Protein AF-A0A368UWU0-F1 (afdb_monomer)

pLDDT: mean 86.04, std 16.74, range [34.16, 98.38]

Foldseek 3Di:
DDDDPPPPQDPVNVVVVCVVPPPPPDDQQQDQAHPVRHGRPVNVLCVVCVVQLVLQLQLLLQCQVPQPAQGSPPVDRLLSVLSNVLVVVDPDHNVPSVVSSVVSVCCVVLVVDPLLSSLLSCVVVPDQLQVSQQVDADPVRHRHHSVRSVVSNVSDDPSSHD

Secondary structure (DSSP, 8-state):
----------HHHHHHHHHHSS-SSS-GGG-SB-TTSPBPHHHHHHHHTHHHHHHHHHHHHHHHH-TTS-----S-HHHHHHHHHHHHT----TT-HHHHHHHHHHHHHTT--HHHHHHHHHHHTT--HHHHHHHSB-TTS-BPPHHHHHHHHHTS-GGG--

Solvent-accessible surface area (backbone atoms only — not comparable to full-atom values): 9424 Å² total; per-residue (Å²): 139,81,83,78,79,77,80,80,77,51,70,66,59,51,52,54,49,53,67,68,41,100,65,69,86,45,58,83,83,52,24,65,46,40,97,87,68,48,73,28,63,62,32,54,51,51,64,75,42,42,69,61,30,52,53,43,34,49,24,52,51,40,23,44,72,38,75,90,48,66,37,26,78,72,88,40,71,50,52,13,42,31,52,37,52,46,48,72,78,47,90,78,51,72,83,44,55,67,57,47,49,51,49,20,45,51,39,54,76,63,64,67,43,69,71,53,38,34,50,50,44,45,44,73,76,67,46,50,52,58,57,47,8,64,75,40,61,46,99,84,74,37,62,38,50,40,67,56,42,50,54,52,60,71,62,52,60,78,92,74,62,124

Structure (mmCIF, N/CA/C/O backbone):
data_AF-A0A368UWU0-F1
#
_entry.id   AF-A0A368UWU0-F1
#
loop_
_atom_site.group_PDB
_atom_site.id
_atom_site.type_symbol
_atom_site.label_atom_id
_atom_site.label_alt_id
_atom_site.label_comp_id
_atom_site.label_asym_id
_atom_site.label_entity_id
_atom_site.label_seq_id
_atom_site.pdbx_PDB_ins_code
_atom_site.Cartn_x
_atom_site.Cartn_y
_atom_site.Cartn_z
_atom_site.occupancy
_atom_site.B_iso_or_equiv
_atom_site.auth_seq_id
_atom_site.auth_comp_id
_atom_site.auth_asym_id
_atom_site.auth_atom_id
_atom_site.pdbx_PDB_model_num
ATOM 1 N N . MET A 1 1 ? 55.541 -31.271 -12.001 1.00 34.16 1 MET A N 1
ATOM 2 C CA . MET A 1 1 ? 55.230 -29.827 -11.931 1.00 34.16 1 MET A CA 1
ATOM 3 C C . MET A 1 1 ? 54.762 -29.381 -13.315 1.00 34.16 1 MET A C 1
ATOM 5 O O . MET A 1 1 ? 55.593 -28.987 -14.119 1.00 34.16 1 MET A O 1
ATOM 9 N N . ALA A 1 2 ? 53.477 -29.549 -13.644 1.00 35.78 2 ALA A N 1
ATOM 10 C CA . ALA A 1 2 ? 52.923 -29.139 -14.939 1.00 35.78 2 ALA A CA 1
ATOM 11 C C . ALA A 1 2 ? 52.185 -27.807 -14.759 1.00 35.78 2 ALA A C 1
ATOM 13 O O . ALA A 1 2 ? 51.184 -27.734 -14.049 1.00 35.78 2 ALA A O 1
ATOM 14 N N . THR A 1 3 ? 52.727 -26.746 -15.346 1.00 36.53 3 THR A N 1
ATOM 15 C CA . THR A 1 3 ? 52.142 -25.406 -15.368 1.00 36.53 3 THR A CA 1
ATOM 16 C C . THR A 1 3 ? 50.933 -25.398 -16.303 1.00 36.53 3 THR A C 1
ATOM 18 O O . THR A 1 3 ? 51.068 -25.498 -17.520 1.00 36.53 3 THR A O 1
ATOM 21 N N . VAL A 1 4 ? 49.731 -25.299 -15.731 1.00 41.91 4 VAL A N 1
ATOM 22 C CA . VAL A 1 4 ? 48.484 -25.114 -16.485 1.00 41.91 4 VAL A CA 1
ATOM 23 C C . VAL A 1 4 ? 48.501 -23.713 -17.092 1.00 41.91 4 VAL A C 1
ATOM 25 O O . VAL A 1 4 ? 48.469 -22.712 -16.377 1.00 41.91 4 VAL A O 1
ATOM 28 N N . ALA A 1 5 ? 48.587 -23.654 -18.421 1.00 40.53 5 ALA A N 1
ATOM 29 C CA . ALA A 1 5 ? 48.460 -22.430 -19.194 1.00 40.53 5 ALA A CA 1
ATOM 30 C C . ALA A 1 5 ? 47.077 -21.812 -18.941 1.00 40.53 5 ALA A C 1
ATOM 32 O O . ALA A 1 5 ? 46.051 -22.378 -19.318 1.00 40.53 5 ALA A O 1
ATOM 33 N N . GLY A 1 6 ? 47.054 -20.652 -18.282 1.00 43.53 6 GLY A N 1
ATOM 34 C CA . GLY A 1 6 ? 45.841 -19.864 -18.109 1.00 43.53 6 GLY A CA 1
ATOM 35 C C . GLY A 1 6 ? 45.291 -19.463 -19.474 1.00 43.53 6 GLY A C 1
ATOM 36 O O . GLY A 1 6 ? 45.900 -18.658 -20.180 1.00 43.53 6 GLY A O 1
ATOM 37 N N . GLN A 1 7 ? 44.150 -20.041 -19.849 1.00 51.78 7 GLN A N 1
ATOM 38 C CA . GLN A 1 7 ? 43.373 -19.618 -21.008 1.00 51.78 7 GLN A CA 1
ATOM 39 C C . GLN A 1 7 ? 42.991 -18.147 -20.818 1.00 51.78 7 GLN A C 1
ATOM 41 O O . GLN A 1 7 ? 42.156 -17.808 -19.981 1.00 51.78 7 GLN A O 1
ATOM 46 N N . ARG A 1 8 ? 43.630 -17.261 -21.586 1.00 49.75 8 ARG A N 1
ATOM 47 C CA . ARG A 1 8 ? 43.198 -15.871 -21.731 1.00 49.75 8 ARG A CA 1
ATOM 48 C C . ARG A 1 8 ? 41.934 -15.888 -22.583 1.00 49.75 8 ARG A C 1
ATOM 50 O O . ARG A 1 8 ? 42.012 -16.034 -23.797 1.00 49.75 8 ARG A O 1
ATOM 57 N N . ILE A 1 9 ? 40.781 -15.821 -21.930 1.00 52.66 9 ILE A N 1
ATOM 58 C CA . ILE A 1 9 ? 39.493 -15.656 -22.604 1.00 52.66 9 ILE A CA 1
ATOM 59 C C . ILE A 1 9 ? 39.493 -14.242 -23.201 1.00 52.66 9 ILE A C 1
ATOM 61 O O . ILE A 1 9 ? 39.707 -13.279 -22.468 1.00 52.66 9 ILE A O 1
ATOM 65 N N . ASN A 1 10 ? 39.309 -14.113 -24.517 1.00 60.50 10 ASN A N 1
ATOM 66 C CA . ASN A 1 10 ? 39.185 -12.806 -25.168 1.00 60.50 10 ASN A CA 1
ATOM 67 C C . ASN A 1 10 ? 37.877 -12.124 -24.734 1.00 60.50 10 ASN A C 1
ATOM 69 O O . ASN A 1 10 ? 36.845 -12.786 -24.635 1.00 60.50 10 ASN A O 1
ATOM 73 N N . ASP A 1 11 ? 37.890 -10.800 -24.555 1.00 58.53 11 ASP A N 1
ATOM 74 C CA . ASP A 1 11 ? 36.720 -10.021 -24.107 1.00 58.53 11 ASP A CA 1
ATOM 75 C C . ASP A 1 11 ? 35.484 -10.213 -25.004 1.00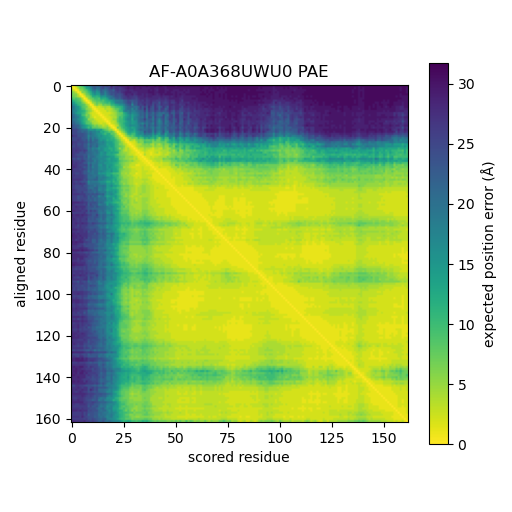 58.53 11 ASP A C 1
ATOM 77 O O . ASP A 1 11 ? 34.354 -10.218 -24.522 1.00 58.53 11 ASP A O 1
ATOM 81 N N . VAL A 1 12 ? 35.692 -10.444 -26.304 1.00 62.84 12 VAL A N 1
ATOM 82 C CA . VAL A 1 12 ? 34.624 -10.745 -27.275 1.00 62.84 12 VAL A CA 1
ATOM 83 C C . VAL A 1 12 ? 33.987 -12.112 -27.007 1.00 62.84 12 VAL A C 1
ATOM 85 O O . VAL A 1 12 ? 32.768 -12.246 -27.038 1.00 62.84 12 VAL A O 1
ATOM 88 N N . GLU A 1 13 ? 34.800 -13.117 -26.684 1.00 58.78 13 GLU A N 1
ATOM 89 C CA . GLU A 1 13 ? 34.332 -14.464 -26.340 1.00 58.78 13 GLU A CA 1
ATOM 90 C C . GLU A 1 13 ? 33.636 -14.477 -24.970 1.00 58.78 13 GLU A C 1
ATOM 92 O O . GLU A 1 13 ? 32.687 -15.229 -24.755 1.00 58.78 13 GLU A O 1
ATOM 97 N N . LEU A 1 14 ? 34.076 -13.613 -24.048 1.00 60.75 14 LEU A N 1
ATOM 98 C CA . LEU A 1 14 ? 33.425 -13.387 -22.760 1.00 60.75 14 LEU A CA 1
ATOM 99 C C . LEU A 1 14 ? 32.053 -12.712 -22.939 1.00 60.75 14 LEU A C 1
ATOM 101 O O . LEU A 1 14 ? 31.087 -13.118 -22.298 1.00 60.75 14 LEU A O 1
ATOM 105 N N . GLU A 1 15 ? 31.944 -11.715 -23.820 1.00 59.62 15 GLU A N 1
ATOM 106 C CA . GLU A 1 15 ? 30.674 -11.062 -24.165 1.00 59.62 15 GLU A CA 1
ATOM 107 C C . GLU A 1 15 ? 29.705 -12.004 -24.889 1.00 59.62 15 GLU A C 1
ATOM 109 O O . GLU A 1 15 ? 28.518 -12.030 -24.568 1.00 59.62 15 GLU A O 1
ATOM 114 N N . ASP A 1 16 ? 30.183 -12.835 -25.814 1.00 60.28 16 ASP A N 1
ATOM 115 C CA . ASP A 1 16 ? 29.323 -13.815 -26.482 1.00 60.28 16 ASP A CA 1
ATOM 116 C C . ASP A 1 16 ? 28.885 -14.945 -25.540 1.00 60.28 16 ASP A C 1
ATOM 118 O O . ASP A 1 16 ? 27.737 -15.384 -25.605 1.00 60.28 16 ASP A O 1
ATOM 122 N N . ARG A 1 17 ? 29.722 -15.347 -24.574 1.00 57.81 17 ARG A N 1
ATOM 123 C CA . ARG A 1 17 ? 29.303 -16.261 -23.496 1.00 57.81 17 ARG A CA 1
ATOM 124 C C . ARG A 1 17 ? 28.234 -15.639 -22.594 1.00 57.81 17 ARG A C 1
ATOM 126 O O . ARG A 1 17 ? 27.260 -16.320 -22.289 1.00 57.81 17 ARG A O 1
ATOM 133 N N . LYS A 1 18 ? 28.334 -14.347 -22.255 1.00 55.88 18 LYS A N 1
ATOM 134 C CA . LYS A 1 18 ? 27.281 -13.614 -21.517 1.00 55.88 18 LYS A CA 1
ATOM 135 C C . LYS A 1 18 ? 25.963 -13.518 -22.294 1.00 55.88 18 LYS A C 1
ATOM 137 O O . LYS A 1 18 ? 24.899 -13.536 -21.681 1.00 55.88 18 LYS A O 1
ATOM 142 N N . LYS A 1 19 ? 26.007 -13.434 -23.631 1.00 55.22 19 LYS A N 1
ATOM 143 C CA . LYS A 1 19 ? 24.808 -13.477 -24.498 1.00 55.22 19 LYS A CA 1
ATOM 144 C C . LYS A 1 19 ? 24.132 -14.849 -24.530 1.00 55.22 19 LYS A C 1
ATOM 146 O O . LYS A 1 19 ? 22.930 -14.913 -24.775 1.00 55.22 19 LYS A O 1
ATOM 151 N N . LEU A 1 20 ? 24.897 -15.918 -24.306 1.00 50.66 20 LEU A N 1
ATOM 152 C CA . LEU A 1 20 ? 24.431 -17.308 -24.330 1.00 50.66 20 LEU A CA 1
ATOM 153 C C . LEU A 1 20 ? 23.995 -17.831 -22.953 1.00 50.66 20 LEU A C 1
ATOM 155 O O . LEU A 1 20 ? 23.364 -18.885 -22.874 1.00 50.66 20 LEU A O 1
ATOM 159 N N . GLU A 1 21 ? 24.279 -17.107 -21.869 1.00 47.81 21 GLU A N 1
ATOM 160 C CA . GLU A 1 21 ? 23.650 -17.372 -20.579 1.00 47.81 21 GLU A CA 1
ATOM 161 C C . GLU A 1 21 ? 22.143 -17.097 -20.701 1.00 47.81 21 GLU A C 1
ATOM 163 O O . GLU A 1 21 ? 21.721 -16.032 -21.153 1.00 47.81 21 GLU A O 1
ATOM 168 N N . LEU A 1 22 ? 21.309 -18.040 -20.248 1.00 48.31 22 LEU A N 1
ATOM 169 C CA . LEU A 1 22 ? 19.834 -17.959 -20.207 1.00 48.31 22 LEU A CA 1
ATOM 170 C C . LEU A 1 22 ? 19.286 -16.721 -19.444 1.00 48.31 22 LEU A C 1
ATOM 172 O O . LEU A 1 22 ? 18.075 -16.544 -19.316 1.00 48.31 22 LEU A O 1
ATOM 176 N N . SER A 1 23 ? 20.169 -15.855 -18.941 1.00 48.03 23 SER A N 1
ATOM 177 C CA . SER A 1 23 ? 19.936 -14.649 -18.161 1.00 48.03 23 SER A CA 1
ATOM 178 C C . SER A 1 23 ? 20.548 -13.396 -18.801 1.00 48.03 23 SER A C 1
ATOM 180 O O . SER A 1 23 ? 21.302 -12.673 -18.143 1.00 48.03 23 SER A O 1
ATOM 182 N N . HIS A 1 24 ? 20.164 -13.029 -20.028 1.00 46.09 24 HIS A N 1
ATOM 183 C CA . HIS A 1 24 ? 20.352 -11.645 -20.495 1.00 46.09 24 HIS A CA 1
ATOM 184 C C . HIS A 1 24 ? 19.346 -10.698 -19.795 1.00 46.09 24 HIS A C 1
ATOM 186 O O . HIS A 1 24 ? 18.449 -10.119 -20.401 1.00 46.09 24 HIS A O 1
ATOM 192 N N . GLN A 1 25 ? 19.500 -10.642 -18.466 1.00 55.62 25 GLN A N 1
ATOM 193 C CA . GLN A 1 25 ? 18.998 -9.807 -17.365 1.00 55.62 25 GLN A CA 1
ATOM 194 C C . GLN A 1 25 ? 17.513 -9.439 -17.264 1.00 55.62 25 GLN A C 1
ATOM 196 O O . GLN A 1 25 ? 17.065 -9.098 -16.170 1.00 55.62 25 GLN A O 1
ATOM 201 N N . TYR A 1 26 ? 16.725 -9.530 -18.330 1.00 56.31 26 TYR A N 1
ATOM 202 C CA . TYR A 1 26 ? 15.344 -9.065 -18.339 1.00 56.31 26 TYR A CA 1
ATOM 203 C C . TYR A 1 26 ? 14.478 -9.952 -19.242 1.00 56.31 26 TYR A C 1
ATOM 205 O O . TYR A 1 26 ? 14.847 -10.213 -20.390 1.00 56.31 26 TYR A O 1
ATOM 213 N N . CYS A 1 27 ? 13.309 -10.389 -18.754 1.00 65.06 27 CYS A N 1
ATOM 214 C CA . CYS A 1 27 ? 12.289 -10.985 -19.625 1.00 65.06 27 CYS A CA 1
ATOM 215 C C . CYS A 1 27 ? 11.768 -9.938 -20.625 1.00 65.06 27 CYS A C 1
ATOM 217 O O . CYS A 1 27 ? 11.957 -8.741 -20.402 1.00 65.06 27 CYS A O 1
ATOM 219 N N . GLU A 1 28 ? 11.125 -10.365 -21.718 1.00 62.00 28 GLU A N 1
ATOM 220 C CA . GLU A 1 28 ? 10.679 -9.469 -22.807 1.00 62.00 28 GLU A CA 1
ATOM 221 C C . GLU A 1 28 ? 9.907 -8.240 -22.295 1.00 62.00 28 GLU A C 1
ATOM 223 O O . GLU A 1 28 ? 10.140 -7.117 -22.739 1.00 62.00 28 GLU A O 1
ATOM 228 N N . GLU A 1 29 ? 9.073 -8.421 -21.269 1.00 63.81 29 GLU A N 1
ATOM 229 C CA . GLU A 1 29 ? 8.290 -7.348 -20.644 1.00 63.81 29 GLU A CA 1
ATOM 230 C C . GLU A 1 29 ? 9.127 -6.329 -19.853 1.00 63.81 29 GLU A C 1
ATOM 232 O O . GLU A 1 29 ? 8.711 -5.184 -19.670 1.00 63.81 29 GLU A O 1
ATOM 237 N N . HIS A 1 30 ? 10.311 -6.722 -19.384 1.00 68.88 30 HIS A N 1
ATOM 238 C CA . HIS A 1 30 ? 11.177 -5.920 -18.518 1.00 68.88 30 HIS A CA 1
ATOM 239 C C . HIS A 1 30 ? 12.464 -5.460 -19.208 1.00 68.88 30 HIS A C 1
ATOM 241 O O . HIS A 1 30 ? 13.292 -4.802 -18.574 1.00 68.88 30 HIS A O 1
ATOM 247 N N . ARG A 1 31 ? 12.653 -5.770 -20.498 1.00 77.69 31 ARG A N 1
ATOM 248 C CA . ARG A 1 31 ? 13.813 -5.287 -21.252 1.00 77.69 31 ARG A CA 1
ATOM 249 C C . ARG A 1 31 ? 13.789 -3.759 -21.370 1.00 77.69 31 ARG A C 1
ATOM 251 O O . ARG A 1 31 ? 12.718 -3.187 -21.586 1.00 77.69 31 A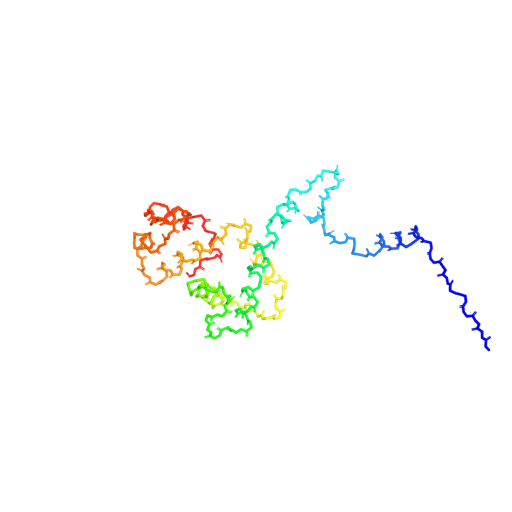RG A O 1
ATOM 258 N N . PRO A 1 32 ? 14.948 -3.075 -21.276 1.00 81.38 32 PRO A N 1
ATOM 259 C CA . PRO A 1 32 ? 15.018 -1.622 -21.441 1.00 81.38 32 PRO A CA 1
ATOM 260 C C . PRO A 1 32 ? 14.507 -1.139 -22.802 1.00 81.38 32 PRO A C 1
ATOM 262 O O . PRO A 1 32 ? 13.869 -0.087 -22.892 1.00 81.38 32 PRO A O 1
ATOM 265 N N . LYS A 1 33 ? 14.775 -1.920 -23.852 1.00 84.38 33 LYS A N 1
ATOM 266 C CA . LYS A 1 33 ? 14.264 -1.708 -25.203 1.00 84.38 33 LYS A CA 1
ATOM 267 C C . LYS A 1 33 ? 13.393 -2.886 -25.616 1.00 84.38 33 LYS A C 1
ATOM 269 O O . LYS A 1 33 ? 13.712 -4.027 -25.291 1.00 84.38 33 LYS A O 1
ATOM 274 N N . LEU A 1 34 ? 12.309 -2.583 -26.312 1.00 83.62 34 LEU A N 1
ATOM 275 C CA . LEU A 1 34 ? 11.441 -3.559 -26.955 1.00 83.62 34 LEU A CA 1
ATOM 276 C C . LEU A 1 34 ? 12.154 -4.174 -28.172 1.00 83.62 34 LEU A C 1
ATOM 278 O O . LEU A 1 34 ? 13.166 -3.649 -28.641 1.00 83.62 34 LEU A O 1
ATOM 282 N N . ALA A 1 35 ? 11.606 -5.265 -28.712 1.00 82.81 35 ALA A N 1
ATOM 283 C CA . ALA A 1 35 ? 12.158 -5.943 -29.890 1.00 82.81 35 ALA A CA 1
ATOM 284 C C . ALA A 1 35 ? 12.257 -5.028 -31.130 1.00 82.81 35 ALA A C 1
ATOM 286 O O . ALA A 1 35 ? 13.130 -5.216 -31.970 1.00 82.81 35 ALA A O 1
ATOM 287 N N . ASN A 1 36 ? 11.407 -4.000 -31.214 1.00 84.12 36 ASN A N 1
ATOM 288 C CA . ASN A 1 36 ? 11.431 -2.981 -32.267 1.00 84.12 36 ASN A CA 1
ATOM 289 C C . ASN A 1 36 ? 12.501 -1.882 -32.053 1.00 84.12 36 ASN A C 1
ATOM 291 O O . ASN A 1 36 ? 12.586 -0.946 -32.841 1.00 84.12 36 ASN A O 1
ATOM 295 N N . GLY A 1 37 ? 13.302 -1.959 -30.984 1.00 81.50 37 GLY A N 1
ATOM 296 C CA . GLY A 1 37 ? 14.342 -0.982 -30.647 1.00 81.50 37 GLY A CA 1
ATOM 297 C C . GLY A 1 37 ? 13.851 0.257 -29.886 1.00 81.50 37 GLY A C 1
ATOM 298 O O . GLY A 1 37 ? 14.682 1.031 -29.396 1.00 81.50 37 GLY A O 1
ATOM 299 N N . GLU A 1 38 ? 12.537 0.436 -29.726 1.00 86.94 38 GLU A N 1
ATOM 300 C CA . GLU A 1 38 ? 11.960 1.517 -28.927 1.00 86.94 38 GLU A CA 1
ATOM 301 C C . GLU A 1 38 ? 12.183 1.288 -27.431 1.00 86.94 38 GLU A C 1
ATOM 303 O O . GLU A 1 38 ? 12.350 0.168 -26.950 1.00 86.94 38 GLU A O 1
ATOM 308 N N . TRP A 1 39 ? 12.174 2.368 -26.652 1.00 82.69 39 TRP A N 1
ATOM 309 C CA . TRP A 1 39 ? 12.298 2.259 -25.204 1.00 82.69 39 TRP A CA 1
ATOM 310 C C . TRP A 1 39 ? 11.016 1.740 -24.562 1.00 82.69 39 TRP A C 1
ATOM 312 O O . TRP A 1 39 ? 9.946 2.310 -24.754 1.00 82.69 39 TRP A O 1
ATOM 322 N N . ASN A 1 40 ? 11.158 0.754 -23.682 1.00 86.94 40 ASN A N 1
ATOM 323 C CA . ASN A 1 40 ? 10.040 0.187 -22.948 1.00 86.94 40 ASN A CA 1
ATOM 324 C C . ASN A 1 40 ? 9.510 1.187 -21.886 1.00 86.94 40 ASN A C 1
ATOM 326 O O . ASN A 1 40 ? 10.239 1.543 -20.945 1.00 86.94 40 ASN A O 1
ATOM 330 N N . PRO A 1 41 ? 8.253 1.663 -21.998 1.00 86.06 41 PRO A N 1
ATOM 331 C CA . PRO A 1 41 ? 7.676 2.604 -21.040 1.00 86.06 41 PRO A CA 1
ATOM 332 C C . PRO A 1 41 ? 7.511 1.987 -19.645 1.00 86.06 41 PRO A C 1
ATOM 334 O O . PRO A 1 41 ? 7.756 2.675 -18.651 1.00 86.06 41 PRO A O 1
ATOM 337 N N . THR A 1 42 ? 7.189 0.694 -19.561 1.00 83.75 42 THR A N 1
ATOM 338 C CA . THR A 1 42 ? 7.054 -0.055 -18.304 1.00 83.75 42 THR A CA 1
ATOM 339 C C . THR A 1 42 ? 8.385 -0.111 -17.566 1.00 83.75 42 THR A C 1
ATOM 341 O O . THR A 1 42 ? 8.452 0.211 -16.379 1.00 83.75 42 THR A O 1
ATOM 344 N N . TYR A 1 43 ? 9.478 -0.398 -18.281 1.00 85.56 43 TYR A N 1
ATOM 345 C CA . TYR A 1 43 ? 10.827 -0.365 -17.710 1.00 85.56 43 TYR A CA 1
ATOM 346 C C . TYR A 1 43 ? 11.175 1.024 -17.154 1.00 85.56 43 TYR A C 1
ATOM 348 O O . TYR A 1 43 ? 11.653 1.158 -16.024 1.00 85.56 43 TYR A O 1
ATOM 356 N N . ARG A 1 44 ? 10.896 2.091 -17.916 1.00 86.56 44 ARG A N 1
ATOM 357 C CA . ARG A 1 44 ? 11.141 3.472 -17.465 1.00 86.56 44 ARG A CA 1
ATOM 358 C C . ARG A 1 44 ? 10.316 3.821 -16.228 1.00 86.56 44 ARG A C 1
ATOM 360 O O . ARG A 1 44 ? 10.840 4.457 -15.312 1.00 86.56 44 ARG A O 1
ATOM 367 N N . GLN A 1 45 ? 9.047 3.424 -16.195 1.00 86.25 45 GLN A N 1
ATOM 368 C CA . GLN A 1 45 ? 8.169 3.636 -15.050 1.00 86.25 45 GLN A CA 1
ATOM 369 C C . GLN A 1 45 ? 8.686 2.895 -13.814 1.00 86.25 45 GLN A C 1
ATOM 371 O O . GLN A 1 45 ? 8.819 3.515 -12.759 1.00 86.25 45 GLN A O 1
ATOM 376 N N . ALA A 1 46 ? 9.046 1.617 -13.952 1.00 85.62 46 ALA A N 1
ATOM 377 C CA . ALA A 1 46 ? 9.607 0.812 -12.872 1.00 85.62 46 ALA A CA 1
ATOM 378 C C . ALA A 1 46 ? 10.903 1.424 -12.321 1.00 85.62 46 ALA A C 1
ATOM 380 O O . ALA A 1 46 ? 11.085 1.494 -11.106 1.00 85.62 46 ALA A O 1
ATOM 381 N N . LYS A 1 47 ? 11.768 1.947 -13.200 1.00 87.75 47 LYS A N 1
ATOM 382 C CA . LYS A 1 47 ? 12.997 2.646 -12.804 1.00 87.75 47 LYS A CA 1
ATOM 383 C C . LYS A 1 47 ? 12.708 3.931 -12.022 1.00 87.75 47 LYS A C 1
ATOM 385 O O . LYS A 1 47 ? 13.347 4.174 -11.004 1.00 87.75 47 LYS A O 1
ATOM 390 N N . ARG A 1 48 ? 11.724 4.734 -12.450 1.00 88.75 48 ARG A N 1
ATOM 391 C CA . ARG A 1 48 ? 11.308 5.961 -11.736 1.00 88.75 48 ARG A CA 1
ATOM 392 C C . ARG A 1 48 ? 10.701 5.667 -10.363 1.00 88.75 48 ARG A C 1
ATOM 394 O O . ARG A 1 48 ? 10.838 6.481 -9.458 1.00 88.75 48 ARG A O 1
ATOM 401 N N . SER A 1 49 ? 10.027 4.529 -10.208 1.00 91.88 49 SER A N 1
ATOM 402 C CA . SER A 1 49 ? 9.351 4.142 -8.967 1.00 91.88 49 SER A CA 1
ATOM 403 C C . SER A 1 49 ? 10.152 3.175 -8.088 1.00 91.88 49 SER A C 1
ATOM 405 O O . SER A 1 49 ? 9.630 2.693 -7.083 1.00 91.88 49 SER A O 1
ATOM 407 N N . LEU A 1 50 ? 11.420 2.910 -8.425 1.00 90.69 50 LEU A N 1
ATOM 408 C CA . LEU A 1 50 ? 12.263 1.921 -7.747 1.00 90.69 50 LEU A CA 1
ATOM 409 C C . LEU A 1 50 ? 12.382 2.176 -6.239 1.00 90.69 50 LEU A C 1
ATOM 411 O O . LEU A 1 50 ? 12.237 1.249 -5.448 1.00 90.69 50 LEU A O 1
ATOM 415 N N . THR A 1 51 ? 12.580 3.432 -5.836 1.00 94.44 51 THR A N 1
ATOM 416 C CA . THR A 1 51 ? 12.683 3.806 -4.419 1.00 94.44 51 THR A CA 1
ATOM 417 C C . THR A 1 51 ? 11.402 3.478 -3.656 1.00 94.44 51 THR A C 1
ATOM 419 O O . THR A 1 51 ? 11.460 2.864 -2.597 1.00 94.44 51 THR A O 1
ATOM 422 N N . GLN A 1 52 ? 10.240 3.832 -4.215 1.00 94.94 52 GLN A N 1
ATOM 423 C CA . GLN A 1 52 ? 8.944 3.543 -3.594 1.00 94.94 52 GLN A CA 1
ATOM 424 C C . GLN A 1 52 ? 8.695 2.038 -3.511 1.00 94.94 52 GLN A C 1
ATOM 426 O O . GLN A 1 52 ? 8.267 1.540 -2.480 1.00 94.94 52 GLN A O 1
ATOM 431 N N . PHE A 1 53 ? 9.045 1.292 -4.556 1.00 95.38 53 PHE A N 1
ATOM 432 C CA . PHE A 1 53 ? 8.960 -0.164 -4.528 1.00 95.38 53 PHE A CA 1
ATOM 433 C C . PHE A 1 53 ? 9.808 -0.795 -3.431 1.00 95.38 53 PHE A C 1
ATOM 435 O O . PHE A 1 53 ? 9.314 -1.669 -2.727 1.00 95.38 53 PHE A O 1
ATOM 442 N N . ASN A 1 54 ? 11.055 -0.354 -3.272 1.00 96.38 54 ASN A N 1
ATOM 443 C CA . ASN A 1 54 ? 11.923 -0.882 -2.226 1.00 96.38 54 ASN A CA 1
ATOM 444 C C . ASN A 1 54 ? 11.350 -0.584 -0.835 1.00 96.38 54 ASN A C 1
ATOM 446 O O . ASN A 1 54 ? 11.372 -1.461 0.017 1.00 96.38 54 ASN A O 1
ATOM 450 N N . ILE A 1 55 ? 10.777 0.606 -0.624 1.00 97.56 55 ILE A N 1
ATOM 451 C CA . ILE A 1 55 ? 10.096 0.953 0.632 1.00 97.56 55 ILE A CA 1
ATOM 452 C C . ILE A 1 55 ? 8.930 -0.008 0.906 1.00 97.56 55 ILE A C 1
ATOM 454 O O . ILE A 1 55 ? 8.855 -0.585 1.989 1.00 97.56 55 ILE A O 1
ATOM 458 N N . GLU A 1 56 ? 8.036 -0.209 -0.066 1.00 97.94 56 GLU A N 1
ATOM 459 C CA . GLU A 1 56 ? 6.880 -1.099 0.099 1.00 97.94 56 GLU A CA 1
ATOM 460 C C . GLU A 1 56 ? 7.307 -2.560 0.302 1.00 97.94 56 GLU A C 1
ATOM 462 O O . GLU A 1 56 ? 6.773 -3.239 1.176 1.00 97.94 56 GLU A O 1
ATOM 467 N N . LEU A 1 57 ? 8.312 -3.037 -0.438 1.00 97.62 57 LEU A N 1
ATOM 468 C CA . LEU A 1 57 ? 8.857 -4.385 -0.276 1.00 97.62 57 LEU A CA 1
ATOM 469 C C . LEU A 1 57 ? 9.461 -4.588 1.117 1.00 97.62 57 LEU A C 1
ATOM 471 O O . LEU A 1 57 ? 9.218 -5.619 1.743 1.00 97.62 57 LEU A O 1
ATOM 475 N N . THR A 1 58 ? 10.218 -3.614 1.616 1.00 97.62 58 THR A N 1
ATOM 476 C CA . THR A 1 58 ? 10.794 -3.647 2.964 1.00 97.62 58 THR A CA 1
ATOM 477 C C . THR A 1 58 ? 9.697 -3.701 4.026 1.00 97.62 58 THR A C 1
ATOM 479 O O . THR A 1 58 ? 9.733 -4.573 4.890 1.00 97.62 58 THR A O 1
ATOM 482 N N . ARG A 1 59 ? 8.666 -2.854 3.913 1.00 98.00 59 ARG A N 1
ATOM 483 C CA . ARG A 1 59 ? 7.500 -2.842 4.816 1.00 98.00 59 ARG A CA 1
ATOM 484 C C . ARG A 1 59 ? 6.764 -4.187 4.836 1.00 98.00 59 ARG A C 1
ATOM 486 O O . ARG A 1 59 ? 6.505 -4.725 5.911 1.00 98.00 59 ARG A O 1
ATOM 493 N N . LEU A 1 60 ? 6.487 -4.765 3.662 1.00 97.25 60 LEU A N 1
ATOM 494 C CA . LEU A 1 60 ? 5.885 -6.100 3.545 1.00 97.25 60 LEU A CA 1
ATOM 495 C C . LEU A 1 60 ? 6.773 -7.173 4.180 1.00 97.25 60 LEU A C 1
ATOM 497 O O . LEU A 1 60 ? 6.280 -8.018 4.918 1.00 97.25 60 LEU A O 1
ATOM 501 N N . THR A 1 61 ? 8.082 -7.120 3.929 1.00 95.94 61 THR A N 1
ATOM 502 C CA . THR A 1 61 ? 9.044 -8.098 4.454 1.00 95.94 61 THR A CA 1
ATOM 503 C C . THR A 1 61 ? 9.102 -8.055 5.980 1.00 95.94 61 THR A C 1
ATOM 505 O O . THR A 1 61 ? 9.025 -9.104 6.617 1.00 95.94 61 THR A O 1
ATOM 508 N N . HIS A 1 62 ? 9.181 -6.862 6.578 1.00 96.31 62 HIS A N 1
ATOM 509 C CA . HIS A 1 62 ? 9.171 -6.713 8.034 1.00 96.31 62 HIS A CA 1
ATOM 510 C C . HIS A 1 62 ? 7.859 -7.209 8.647 1.00 96.31 62 HIS A C 1
ATOM 512 O O . HIS A 1 62 ? 7.883 -7.994 9.597 1.00 96.31 62 HIS A O 1
ATOM 518 N N . GLN A 1 63 ? 6.716 -6.841 8.062 1.00 96.88 63 GLN A N 1
ATOM 519 C CA . GLN A 1 63 ? 5.419 -7.292 8.559 1.00 96.88 63 GLN A CA 1
ATOM 520 C C . GLN A 1 63 ? 5.229 -8.811 8.414 1.00 96.88 63 GLN A C 1
ATOM 522 O O . GLN A 1 63 ? 4.636 -9.439 9.290 1.00 96.88 63 GLN A O 1
ATOM 527 N N . CYS A 1 64 ? 5.736 -9.425 7.342 1.00 94.50 64 CYS A N 1
ATOM 528 C CA . CYS A 1 64 ? 5.720 -10.880 7.174 1.00 94.50 64 CYS A CA 1
ATOM 529 C C . CYS A 1 64 ? 6.629 -11.591 8.178 1.00 94.50 64 CYS A C 1
ATOM 531 O O . CYS A 1 64 ? 6.254 -12.644 8.690 1.00 94.50 64 CYS A O 1
ATOM 533 N N . ALA A 1 65 ? 7.790 -11.014 8.498 1.00 93.25 65 ALA A N 1
ATOM 534 C CA . ALA A 1 65 ? 8.692 -11.563 9.505 1.00 93.25 65 ALA A CA 1
ATOM 535 C C . ALA A 1 65 ? 8.067 -11.564 10.911 1.00 93.25 65 ALA A C 1
ATOM 537 O O . ALA A 1 65 ? 8.369 -12.445 11.713 1.00 93.25 65 ALA A O 1
ATOM 538 N N . ASN A 1 66 ? 7.170 -10.616 11.203 1.00 93.44 66 ASN A N 1
ATOM 539 C CA . ASN A 1 66 ? 6.427 -10.574 12.457 1.00 93.44 66 ASN A CA 1
ATOM 540 C C . ASN A 1 66 ? 4.941 -10.258 12.238 1.00 93.44 66 ASN A C 1
ATOM 542 O O . ASN A 1 66 ? 4.525 -9.102 12.256 1.00 93.44 66 ASN A O 1
ATOM 546 N N . ARG A 1 67 ? 4.124 -11.303 12.071 1.00 92.75 67 ARG A N 1
ATOM 547 C CA . ARG A 1 67 ? 2.687 -11.165 11.768 1.00 92.75 67 ARG A CA 1
ATOM 548 C C . ARG A 1 67 ? 1.791 -10.937 12.983 1.00 92.75 67 ARG A C 1
ATOM 550 O O . ARG A 1 67 ? 0.601 -10.726 12.796 1.00 92.75 67 ARG A O 1
ATOM 557 N N . SER A 1 68 ? 2.309 -11.002 14.210 1.00 93.12 68 SER A N 1
ATOM 558 C CA . SER A 1 68 ? 1.470 -10.925 15.417 1.00 93.12 68 SER A CA 1
ATOM 559 C C . SER A 1 68 ? 1.085 -9.499 15.814 1.00 93.12 68 SER A C 1
ATOM 561 O O . SER A 1 68 ? 0.165 -9.316 16.607 1.00 93.12 68 SER A O 1
ATOM 563 N N . LYS A 1 69 ? 1.771 -8.486 15.272 1.00 95.25 69 LYS A N 1
ATOM 564 C CA . LYS A 1 69 ? 1.547 -7.069 15.583 1.00 95.25 69 LYS A CA 1
ATOM 565 C C . LYS A 1 69 ? 1.939 -6.159 14.412 1.00 95.25 69 LYS A C 1
ATOM 567 O O . LYS A 1 69 ? 2.691 -6.607 13.543 1.00 95.25 69 LYS A O 1
ATOM 572 N N . PRO A 1 70 ? 1.506 -4.884 14.402 1.00 97.19 70 PRO A N 1
ATOM 573 C CA . PRO A 1 70 ? 2.036 -3.868 13.493 1.00 97.19 70 PRO A CA 1
ATOM 574 C C . PRO A 1 70 ? 3.563 -3.787 13.557 1.00 97.19 70 PRO A C 1
ATOM 576 O O . PRO A 1 70 ? 4.148 -3.503 14.604 1.00 97.19 70 PRO A O 1
ATOM 579 N N . HIS A 1 71 ? 4.214 -4.111 12.440 1.00 96.19 71 HIS A N 1
ATOM 580 C CA . HIS A 1 71 ? 5.665 -4.238 12.356 1.00 96.19 71 HIS A CA 1
ATOM 581 C C . HIS A 1 71 ? 6.208 -3.946 10.950 1.00 96.19 71 HIS A C 1
ATOM 583 O O . HIS A 1 71 ? 7.189 -4.549 10.527 1.00 96.19 71 HIS A O 1
ATOM 589 N N . ALA A 1 72 ? 5.598 -3.023 10.204 1.00 95.88 72 ALA A N 1
ATOM 590 C CA . ALA A 1 72 ? 6.141 -2.604 8.909 1.00 95.88 72 ALA A CA 1
ATOM 591 C C . ALA A 1 72 ? 7.321 -1.617 9.039 1.00 95.88 72 ALA A C 1
ATOM 593 O O . ALA A 1 72 ? 8.020 -1.364 8.057 1.00 95.88 72 ALA A O 1
ATOM 594 N N . MET A 1 73 ? 7.565 -1.103 10.253 1.00 96.12 73 MET A N 1
ATOM 595 C CA . MET A 1 73 ? 8.645 -0.175 10.600 1.00 96.12 73 MET A CA 1
ATOM 596 C C . MET A 1 73 ? 8.630 1.102 9.749 1.00 96.12 73 MET A C 1
ATOM 598 O O . MET A 1 73 ? 9.678 1.636 9.387 1.00 96.12 73 MET A O 1
ATOM 602 N N . SER A 1 74 ? 7.443 1.615 9.415 1.00 95.25 74 SER A N 1
ATOM 603 C CA . SER A 1 74 ? 7.319 2.819 8.589 1.00 95.25 74 SER A CA 1
ATOM 604 C C . SER A 1 74 ? 7.540 4.125 9.351 1.00 95.25 74 SER A C 1
ATOM 606 O O . SER A 1 74 ? 7.640 5.172 8.711 1.00 95.25 74 SER A O 1
ATOM 608 N N . GLY A 1 75 ? 7.570 4.081 10.688 1.00 95.88 75 GLY A N 1
ATOM 609 C CA . GLY A 1 75 ? 7.614 5.267 11.553 1.00 95.88 75 GLY A CA 1
ATOM 610 C C . GLY A 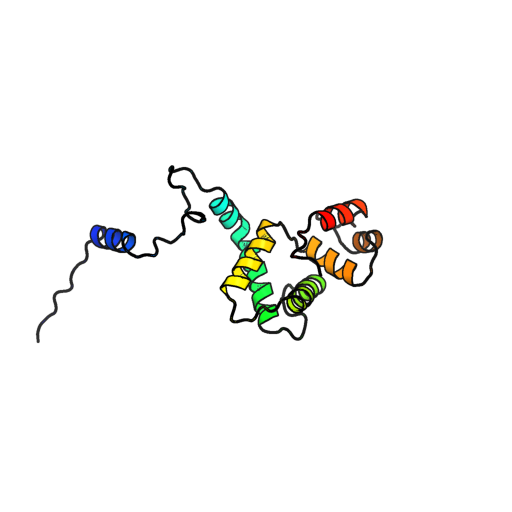1 75 ? 6.266 5.988 11.677 1.00 95.88 75 GLY A C 1
ATOM 611 O O . GLY A 1 75 ? 6.216 7.119 12.148 1.00 95.88 75 GLY A O 1
ATOM 612 N N . ASP A 1 76 ? 5.177 5.350 11.241 1.00 96.38 76 ASP A N 1
ATOM 613 C CA . ASP A 1 76 ? 3.821 5.898 11.271 1.00 96.38 76 ASP A CA 1
ATOM 614 C C . ASP A 1 76 ? 2.842 4.775 11.604 1.00 96.38 76 ASP A C 1
ATOM 616 O O . ASP A 1 76 ? 2.687 3.824 10.837 1.00 96.38 76 ASP A O 1
ATOM 620 N N . GLU A 1 77 ? 2.175 4.898 12.745 1.00 96.69 77 GLU A N 1
ATOM 621 C CA . GLU A 1 77 ? 1.345 3.839 13.316 1.00 96.69 77 GLU A CA 1
ATOM 622 C C . GLU A 1 77 ? 0.173 3.431 12.412 1.00 96.69 77 GLU A C 1
ATOM 624 O O . GLU A 1 77 ? -0.180 2.253 12.342 1.00 96.69 77 GLU A O 1
ATOM 629 N N . LEU A 1 78 ? -0.417 4.377 11.673 1.00 97.12 78 LEU A N 1
ATOM 630 C CA . LEU A 1 78 ? -1.518 4.074 10.757 1.00 97.12 78 LEU A CA 1
ATOM 631 C C . LEU A 1 78 ? -1.024 3.307 9.530 1.00 97.12 78 LEU A C 1
ATOM 633 O O . LEU A 1 78 ? -1.749 2.473 8.993 1.00 97.12 78 LEU A O 1
ATOM 637 N N . ILE A 1 79 ? 0.199 3.572 9.072 1.00 97.88 79 ILE A N 1
ATOM 638 C CA . ILE A 1 79 ? 0.802 2.800 7.983 1.00 97.88 79 ILE A CA 1
ATOM 639 C C . ILE A 1 79 ? 1.170 1.402 8.485 1.00 97.88 79 ILE A C 1
ATOM 641 O O . ILE A 1 79 ? 0.818 0.424 7.831 1.00 97.88 79 ILE A O 1
ATOM 645 N N . ASP A 1 80 ? 1.809 1.281 9.649 1.00 98.12 80 ASP A N 1
ATOM 646 C CA . ASP A 1 80 ? 2.143 -0.024 10.231 1.00 98.12 80 ASP A CA 1
ATOM 647 C C . ASP A 1 80 ? 0.877 -0.872 10.466 1.00 98.12 80 ASP A C 1
ATOM 649 O O . ASP A 1 80 ? 0.848 -2.062 10.143 1.00 98.12 80 ASP A O 1
ATOM 653 N N . SER A 1 81 ? -0.209 -0.244 10.930 1.00 97.94 81 SER A N 1
ATOM 654 C CA . SER A 1 81 ? -1.523 -0.883 11.090 1.00 97.94 81 SER A CA 1
ATOM 655 C C . SER A 1 81 ? -2.114 -1.352 9.761 1.00 97.94 81 SER A C 1
ATOM 657 O O . SER A 1 81 ? -2.664 -2.450 9.697 1.00 97.94 81 SER A O 1
ATOM 659 N N . TYR A 1 82 ? -1.960 -0.567 8.687 1.00 98.38 82 TYR A N 1
ATOM 660 C CA . TYR A 1 82 ? -2.413 -0.958 7.350 1.00 98.38 82 TYR A CA 1
ATOM 661 C C . TYR A 1 82 ? -1.757 -2.267 6.904 1.00 98.38 82 TYR A C 1
ATOM 663 O O . TYR A 1 82 ? -2.445 -3.181 6.458 1.00 98.38 82 TYR A O 1
ATOM 671 N N . PHE A 1 83 ? -0.432 -2.373 7.027 1.00 98.00 83 PHE A N 1
ATOM 672 C CA . PHE A 1 83 ? 0.287 -3.581 6.621 1.00 98.00 83 PHE A CA 1
ATOM 673 C C . PHE A 1 83 ? -0.083 -4.782 7.483 1.00 98.00 83 PHE A C 1
ATOM 675 O O . PHE A 1 83 ? -0.232 -5.880 6.951 1.00 98.00 83 PHE A O 1
ATOM 682 N N . PHE A 1 84 ? -0.265 -4.580 8.786 1.00 97.62 84 PHE A N 1
ATOM 683 C CA . PHE A 1 84 ? -0.749 -5.622 9.682 1.00 97.62 84 PHE A CA 1
ATOM 684 C C . PHE A 1 84 ? -2.121 -6.148 9.251 1.00 97.62 84 PHE A C 1
ATOM 686 O O . PHE A 1 84 ? -2.262 -7.346 9.014 1.00 97.62 84 PHE A O 1
ATOM 693 N N . GLN A 1 85 ? -3.102 -5.262 9.061 1.00 97.00 85 GLN A N 1
ATOM 694 C CA . GLN A 1 85 ? -4.458 -5.628 8.637 1.00 97.00 85 GLN A CA 1
ATOM 695 C C . GLN A 1 85 ? -4.465 -6.284 7.253 1.00 97.00 85 GLN A C 1
ATOM 697 O O . GLN A 1 85 ? -5.074 -7.337 7.080 1.00 97.00 85 GLN A O 1
ATOM 702 N N . LEU A 1 86 ? -3.715 -5.731 6.293 1.00 96.44 86 LEU A N 1
ATOM 703 C CA . LEU A 1 86 ? -3.554 -6.325 4.966 1.00 96.44 86 LEU A CA 1
ATOM 704 C C . LEU A 1 86 ? -2.994 -7.744 5.071 1.00 96.44 86 LEU A C 1
ATOM 706 O O . LEU A 1 86 ? -3.485 -8.655 4.409 1.00 96.44 86 LEU A O 1
ATOM 710 N N . MET A 1 87 ? -1.974 -7.942 5.908 1.00 94.69 87 MET A N 1
ATOM 711 C CA . MET A 1 87 ? -1.386 -9.257 6.091 1.00 94.69 87 MET A CA 1
ATOM 712 C C . MET A 1 87 ? -2.357 -10.226 6.741 1.00 94.69 87 MET A C 1
ATOM 714 O O . MET A 1 87 ? -2.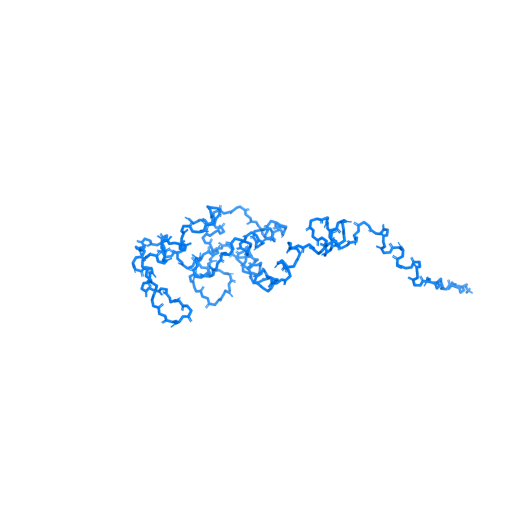349 -11.371 6.321 1.00 94.69 87 MET A O 1
ATOM 718 N N . LEU A 1 88 ? -3.221 -9.825 7.675 1.00 93.50 88 LEU A N 1
ATOM 719 C CA . LEU A 1 88 ? -4.244 -10.727 8.228 1.00 93.50 88 LEU A CA 1
ATOM 720 C C . LEU A 1 88 ? -5.202 -11.272 7.156 1.00 93.50 88 LEU A C 1
ATOM 722 O O . LEU A 1 88 ? -5.640 -12.415 7.259 1.00 93.50 88 LEU A O 1
ATOM 726 N N . CYS A 1 89 ? -5.484 -10.492 6.110 1.00 92.06 89 CYS A N 1
ATOM 727 C CA . CYS A 1 89 ? -6.327 -10.907 4.985 1.00 92.06 89 CYS A CA 1
ATOM 728 C C . CYS A 1 89 ? -5.606 -11.798 3.958 1.00 92.06 89 CYS A C 1
ATOM 730 O O . CYS A 1 89 ? -6.253 -12.363 3.077 1.00 92.06 89 CYS A O 1
ATOM 732 N N . LEU A 1 90 ? -4.277 -11.912 4.031 1.00 92.62 90 LEU A N 1
ATOM 733 C CA . LEU A 1 90 ? -3.459 -12.656 3.076 1.00 92.62 90 LEU A CA 1
ATOM 734 C C . LEU A 1 90 ? -2.871 -13.920 3.712 1.00 92.62 90 LEU A C 1
ATOM 736 O O . LEU A 1 90 ? -2.590 -13.986 4.906 1.00 92.62 90 LEU A O 1
ATOM 740 N N . THR A 1 91 ? -2.606 -14.934 2.894 1.00 91.19 91 THR A N 1
ATOM 741 C CA . THR A 1 91 ? -1.941 -16.175 3.330 1.00 91.19 91 THR A CA 1
ATOM 742 C C . THR A 1 91 ? -0.430 -16.161 3.085 1.00 91.19 91 THR A C 1
ATOM 744 O O . THR A 1 91 ? 0.207 -17.203 3.196 1.00 91.19 91 THR A O 1
ATOM 747 N N . LEU A 1 92 ? 0.144 -14.995 2.761 1.00 91.38 92 LEU A N 1
ATOM 748 C CA . LEU A 1 92 ? 1.563 -14.848 2.428 1.00 91.38 92 LEU A CA 1
ATOM 749 C C . LEU A 1 92 ? 2.471 -15.097 3.636 1.00 91.38 92 LEU A C 1
ATOM 751 O O . LEU A 1 92 ? 2.238 -14.591 4.739 1.00 91.38 92 LEU A O 1
ATOM 755 N N . GLN A 1 93 ? 3.545 -15.835 3.387 1.00 90.00 93 GLN A N 1
ATOM 756 C CA . GLN A 1 93 ? 4.608 -16.144 4.328 1.00 90.00 93 GLN A CA 1
ATOM 757 C C . GLN A 1 93 ? 5.917 -15.460 3.927 1.00 90.00 93 GLN A C 1
ATOM 759 O O . GLN A 1 93 ? 6.119 -15.032 2.794 1.00 90.00 93 GLN A O 1
ATOM 764 N N . SER A 1 94 ? 6.866 -15.408 4.861 1.00 90.12 94 SER A N 1
ATOM 765 C CA . SER A 1 94 ? 8.208 -14.854 4.633 1.00 90.12 94 SER A CA 1
ATOM 766 C C . SER A 1 94 ? 8.984 -15.574 3.518 1.00 90.12 94 SER A C 1
ATOM 768 O O . SER A 1 94 ? 9.913 -15.005 2.943 1.00 90.12 94 SER A O 1
ATOM 770 N N . ALA A 1 95 ? 8.625 -16.829 3.225 1.00 91.00 95 ALA A N 1
ATOM 771 C CA . ALA A 1 95 ? 9.217 -17.630 2.157 1.00 91.00 95 ALA A CA 1
ATOM 772 C C . ALA A 1 95 ? 8.739 -17.214 0.751 1.00 91.00 95 ALA A C 1
ATOM 774 O O . ALA A 1 95 ? 9.485 -17.403 -0.212 1.00 91.00 95 ALA A O 1
ATOM 775 N N . ASP A 1 96 ? 7.569 -16.574 0.643 1.00 92.44 96 ASP A N 1
ATOM 776 C CA . ASP A 1 96 ? 6.887 -16.220 -0.613 1.00 92.44 96 ASP A CA 1
ATOM 777 C C . ASP A 1 96 ? 7.480 -14.940 -1.231 1.00 92.44 96 ASP A C 1
ATOM 779 O O . ASP A 1 96 ? 6.839 -13.900 -1.414 1.00 92.44 96 ASP A O 1
ATOM 783 N N . LYS A 1 97 ? 8.791 -14.968 -1.491 1.00 91.50 97 LYS A N 1
ATOM 784 C CA . LYS A 1 97 ? 9.567 -13.789 -1.905 1.00 91.50 97 LYS A CA 1
ATOM 785 C C . LYS A 1 97 ? 9.091 -13.210 -3.237 1.00 91.50 97 LYS A C 1
ATOM 787 O O . LYS A 1 97 ? 9.172 -11.993 -3.429 1.00 91.50 97 LYS A O 1
ATOM 792 N N . ALA A 1 98 ? 8.649 -14.053 -4.168 1.00 90.75 98 ALA A N 1
ATOM 793 C CA . ALA A 1 98 ? 8.184 -13.610 -5.480 1.00 90.75 98 ALA A CA 1
ATOM 794 C C . ALA A 1 98 ? 6.837 -12.885 -5.357 1.00 90.75 98 ALA A C 1
ATOM 796 O O . ALA A 1 98 ? 6.638 -11.812 -5.922 1.00 90.75 98 ALA A O 1
ATOM 797 N N . GLU A 1 99 ? 5.949 -13.422 -4.535 1.00 93.44 99 GLU A N 1
ATOM 798 C CA . GLU A 1 99 ? 4.612 -12.934 -4.247 1.00 93.44 99 GLU A CA 1
ATOM 799 C C . GLU A 1 99 ? 4.673 -11.600 -3.503 1.00 93.44 99 GLU A C 1
ATOM 801 O O . GLU A 1 99 ? 3.967 -10.663 -3.874 1.00 93.44 99 GLU A O 1
ATOM 806 N N . LEU A 1 100 ? 5.574 -11.465 -2.522 1.00 94.81 100 LEU A N 1
ATOM 807 C CA . LEU A 1 100 ? 5.819 -10.203 -1.817 1.00 94.81 100 LEU A CA 1
ATOM 808 C C . LEU A 1 100 ? 6.345 -9.114 -2.759 1.00 94.81 100 LEU A C 1
ATOM 810 O O . LEU A 1 100 ? 5.881 -7.972 -2.712 1.00 94.81 100 LEU A O 1
ATOM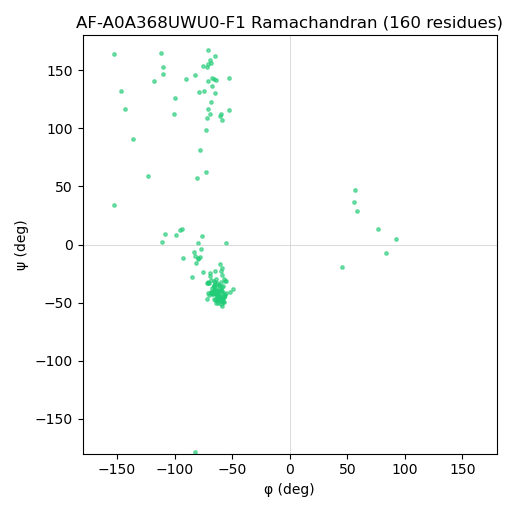 814 N N . ARG A 1 101 ? 7.263 -9.461 -3.670 1.00 94.50 101 ARG A N 1
ATOM 815 C CA . ARG A 1 101 ? 7.734 -8.537 -4.716 1.00 94.50 101 ARG A CA 1
ATOM 816 C C . ARG A 1 101 ? 6.606 -8.142 -5.664 1.00 94.50 101 ARG A C 1
ATOM 818 O O . ARG A 1 101 ? 6.448 -6.958 -5.956 1.00 94.50 101 ARG A O 1
ATOM 825 N N . ASN A 1 102 ? 5.795 -9.096 -6.104 1.00 94.25 102 ASN A N 1
ATOM 826 C CA . ASN A 1 102 ? 4.658 -8.831 -6.982 1.00 94.25 102 ASN A CA 1
ATOM 827 C C . ASN A 1 102 ? 3.600 -7.961 -6.291 1.00 94.25 102 ASN A C 1
ATOM 829 O O . ASN A 1 102 ? 3.040 -7.055 -6.908 1.00 94.25 102 ASN A O 1
ATOM 833 N N . LEU A 1 103 ? 3.351 -8.177 -4.998 1.00 96.00 103 LEU A N 1
ATOM 834 C CA . LEU A 1 103 ? 2.461 -7.344 -4.198 1.00 96.00 103 LEU A CA 1
ATOM 835 C C . LEU A 1 103 ? 2.995 -5.910 -4.080 1.00 96.00 103 LEU A C 1
ATOM 837 O O . LEU A 1 103 ? 2.277 -4.977 -4.438 1.00 96.00 103 LEU A O 1
ATOM 841 N N . ALA A 1 104 ? 4.265 -5.729 -3.697 1.00 96.31 104 ALA A N 1
ATOM 842 C CA . ALA A 1 104 ? 4.910 -4.412 -3.647 1.00 96.31 104 ALA A CA 1
ATOM 843 C C . ALA A 1 104 ? 4.820 -3.683 -4.996 1.00 96.31 104 ALA A C 1
ATOM 845 O O . ALA A 1 104 ? 4.524 -2.487 -5.058 1.00 96.31 104 ALA A O 1
ATOM 846 N N . ARG A 1 105 ? 5.034 -4.412 -6.098 1.00 94.19 105 ARG A N 1
ATOM 847 C CA . ARG A 1 105 ? 4.929 -3.866 -7.452 1.00 94.19 105 ARG A CA 1
ATOM 848 C C . ARG A 1 105 ? 3.518 -3.371 -7.753 1.00 94.19 105 ARG A C 1
ATOM 850 O O . ARG A 1 105 ? 3.357 -2.210 -8.127 1.00 94.19 105 ARG A O 1
ATOM 857 N N . ARG A 1 106 ? 2.493 -4.191 -7.497 1.00 94.94 106 ARG A N 1
ATOM 858 C CA . ARG A 1 106 ? 1.087 -3.798 -7.688 1.00 94.94 106 ARG A CA 1
ATOM 859 C C . ARG A 1 106 ? 0.697 -2.588 -6.833 1.00 94.94 106 ARG A C 1
ATOM 861 O O . ARG A 1 106 ? -0.009 -1.705 -7.324 1.00 94.94 106 ARG A O 1
ATOM 868 N N . MET A 1 107 ? 1.176 -2.497 -5.589 1.00 97.06 107 MET A N 1
ATOM 869 C CA . MET A 1 107 ? 0.924 -1.335 -4.721 1.00 97.06 107 MET A CA 1
ATOM 870 C C . MET A 1 107 ? 1.454 -0.045 -5.360 1.00 97.06 107 MET A C 1
ATOM 872 O O . MET A 1 107 ? 0.719 0.938 -5.486 1.00 97.06 107 MET A O 1
ATOM 876 N N . VAL A 1 108 ? 2.698 -0.062 -5.839 1.00 96.00 108 VAL A N 1
ATOM 877 C CA . VAL A 1 108 ? 3.330 1.090 -6.497 1.00 96.00 108 VAL A CA 1
ATOM 878 C C . VAL A 1 108 ? 2.643 1.449 -7.812 1.00 96.00 108 VAL A C 1
ATOM 880 O O . VAL A 1 108 ? 2.314 2.616 -8.037 1.00 96.00 108 VAL A O 1
ATOM 883 N N . ASP A 1 109 ? 2.374 0.462 -8.661 1.00 92.31 109 ASP A N 1
ATOM 884 C CA . ASP A 1 109 ? 1.798 0.696 -9.987 1.00 92.31 109 ASP A CA 1
ATOM 885 C C . ASP A 1 109 ? 0.349 1.204 -9.901 1.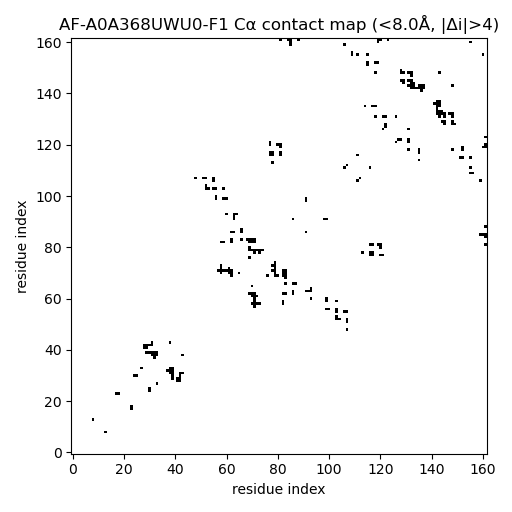00 92.31 109 ASP A C 1
ATOM 887 O O . ASP A 1 109 ? -0.082 2.023 -10.715 1.00 92.31 109 ASP A O 1
ATOM 891 N N . SER A 1 110 ? -0.386 0.806 -8.857 1.00 94.69 110 SER A N 1
ATOM 892 C CA . SER A 1 110 ? -1.723 1.322 -8.529 1.00 94.69 110 SER A CA 1
ATOM 893 C C . SER A 1 110 ? -1.725 2.708 -7.863 1.00 94.69 110 SER A C 1
ATOM 895 O O . SER A 1 110 ? -2.793 3.278 -7.616 1.00 94.69 110 SER A O 1
ATOM 897 N N . LYS A 1 111 ? -0.546 3.281 -7.579 1.00 95.06 111 LYS A N 1
ATOM 898 C CA . LYS A 1 111 ? -0.380 4.541 -6.837 1.00 95.06 111 LYS A CA 1
ATOM 899 C C . LYS A 1 111 ? -1.052 4.485 -5.457 1.00 95.06 111 LYS A C 1
ATOM 901 O O . LYS A 1 111 ? -1.790 5.409 -5.078 1.00 95.06 111 LYS A O 1
ATOM 906 N N . LEU A 1 112 ? -0.826 3.402 -4.710 1.00 97.25 112 LEU A N 1
ATOM 907 C CA . LEU A 1 112 ? -1.284 3.243 -3.329 1.00 97.25 112 LEU A CA 1
ATOM 908 C C . LEU A 1 112 ? -0.384 4.032 -2.363 1.00 97.25 112 LEU A C 1
ATOM 910 O O . LEU A 1 112 ? 0.538 3.505 -1.739 1.00 97.25 112 LEU A O 1
ATOM 914 N N . SER A 1 113 ? -0.648 5.333 -2.261 1.00 95.69 113 SER A N 1
ATOM 915 C CA . SER A 1 113 ? 0.100 6.226 -1.378 1.00 95.69 113 SER A CA 1
ATOM 916 C C . SER A 1 113 ? -0.174 5.957 0.100 1.00 95.69 113 SER A C 1
ATOM 918 O O . SER A 1 113 ? -1.234 5.460 0.477 1.00 95.69 113 SER A O 1
ATOM 920 N N . ASP A 1 114 ? 0.750 6.384 0.954 1.00 96.44 114 ASP A N 1
ATOM 921 C CA . ASP A 1 114 ? 0.601 6.289 2.408 1.00 96.44 114 ASP A CA 1
ATOM 922 C C . ASP A 1 114 ? -0.647 7.023 2.914 1.00 96.44 114 ASP A C 1
ATOM 924 O O . ASP A 1 114 ? -1.357 6.522 3.777 1.00 96.44 114 ASP A O 1
ATOM 928 N N . THR A 1 115 ? -1.012 8.150 2.300 1.00 95.81 115 THR A N 1
ATOM 929 C CA . THR A 1 115 ? -2.282 8.837 2.572 1.00 95.81 115 THR A CA 1
ATOM 930 C C . THR A 1 115 ? -3.494 7.925 2.344 1.00 95.81 115 THR A C 1
ATOM 932 O O . THR A 1 115 ? -4.411 7.915 3.159 1.00 95.81 115 THR A O 1
ATOM 935 N N . LYS A 1 116 ? -3.501 7.132 1.262 1.00 97.31 116 LYS A N 1
ATOM 936 C CA . LYS A 1 116 ? -4.586 6.181 0.968 1.00 97.31 116 LYS A CA 1
ATOM 937 C C . LYS A 1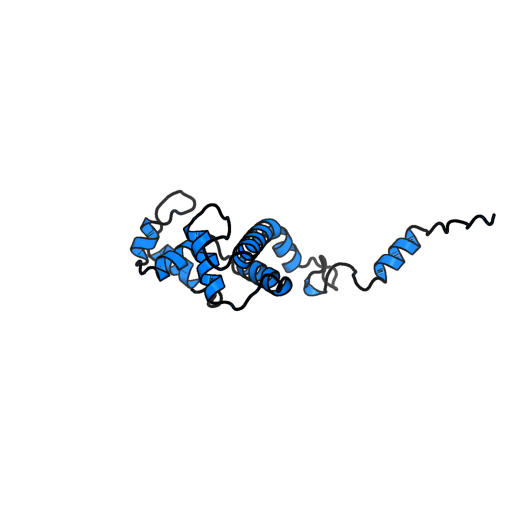 116 ? -4.605 5.025 1.969 1.00 97.31 116 LYS A C 1
ATOM 939 O O . LYS A 1 116 ? -5.682 4.661 2.428 1.00 97.31 116 LYS A O 1
ATOM 944 N N . LYS A 1 117 ? -3.433 4.502 2.349 1.00 98.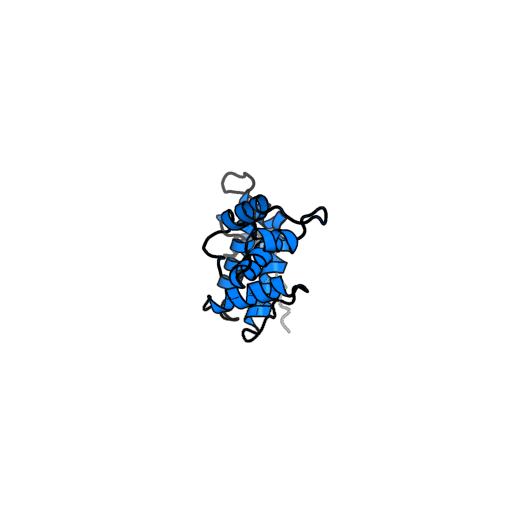00 117 LYS A N 1
ATOM 945 C CA . LYS A 1 117 ? -3.298 3.472 3.394 1.00 98.00 117 LYS A CA 1
ATOM 946 C C . LYS A 1 117 ? -3.900 3.954 4.720 1.00 98.00 117 LYS A C 1
ATOM 948 O O . LYS A 1 117 ? -4.779 3.299 5.268 1.00 98.00 117 LYS A O 1
ATOM 953 N N . LYS A 1 118 ? -3.539 5.167 5.156 1.00 97.50 118 LYS A N 1
ATOM 954 C CA . LYS A 1 118 ? -4.104 5.820 6.351 1.00 97.50 118 LYS A CA 1
ATOM 955 C C . LYS A 1 118 ? -5.626 5.962 6.279 1.00 97.50 118 LYS A C 1
ATOM 957 O O . LYS A 1 118 ? -6.315 5.674 7.251 1.00 97.50 118 LYS A O 1
ATOM 962 N N . MET A 1 119 ? -6.165 6.382 5.130 1.00 97.44 119 MET A N 1
ATOM 963 C CA . MET A 1 119 ? -7.619 6.491 4.939 1.00 97.44 119 MET A CA 1
ATOM 964 C C . MET A 1 119 ? -8.333 5.147 5.097 1.00 97.44 119 MET A C 1
ATOM 966 O O . MET A 1 119 ? -9.426 5.124 5.653 1.00 97.44 119 MET A O 1
ATOM 970 N N . LEU A 1 120 ? -7.746 4.049 4.609 1.00 97.88 120 LEU A N 1
ATOM 971 C CA . LEU A 1 120 ? -8.335 2.713 4.738 1.00 97.88 120 LEU A CA 1
ATOM 972 C C . LEU A 1 120 ? -8.413 2.274 6.199 1.00 97.88 120 LEU A C 1
ATOM 974 O O . LEU A 1 120 ? -9.487 1.880 6.642 1.00 97.88 120 LEU A O 1
ATOM 978 N N . VAL A 1 121 ? -7.322 2.426 6.952 1.00 97.94 121 VAL A N 1
ATOM 979 C CA . VAL A 1 121 ? -7.278 2.067 8.380 1.00 97.94 121 VAL A CA 1
ATOM 980 C C . VAL A 1 121 ? -8.291 2.877 9.184 1.00 97.94 121 VAL A C 1
ATOM 982 O O . VAL A 1 121 ? -9.060 2.320 9.963 1.00 97.94 121 VAL A O 1
ATOM 985 N N . LEU A 1 122 ? -8.353 4.195 8.960 1.00 97.44 122 LEU A N 1
ATOM 986 C CA . LEU A 1 122 ? -9.321 5.052 9.651 1.00 97.44 122 LEU A CA 1
ATOM 987 C C . LEU A 1 122 ? -10.771 4.732 9.261 1.00 97.44 122 LEU A C 1
ATOM 989 O O . LEU A 1 122 ? -11.669 4.808 10.093 1.00 97.44 122 LEU A O 1
ATOM 993 N N . LYS A 1 123 ? -11.020 4.361 8.002 1.00 97.06 123 LYS A N 1
ATOM 994 C CA . LYS A 1 123 ? -12.348 3.916 7.567 1.00 97.06 123 LYS A CA 1
ATOM 995 C C . LYS A 1 123 ? -12.731 2.596 8.241 1.00 97.06 123 LYS A C 1
ATOM 997 O O . LYS A 1 123 ? -13.873 2.451 8.663 1.00 97.06 123 LYS A O 1
ATOM 1002 N N . GLN A 1 124 ? -11.797 1.651 8.347 1.00 95.75 124 GLN A N 1
ATOM 1003 C CA . GLN A 1 124 ? -12.035 0.360 8.992 1.00 95.75 124 GLN A CA 1
ATOM 1004 C C . GLN A 1 124 ? -12.302 0.508 10.496 1.00 95.75 124 GLN A C 1
ATOM 1006 O O . GLN A 1 124 ? -13.116 -0.232 11.037 1.00 95.75 124 GLN A O 1
ATOM 1011 N N . SER A 1 125 ? -11.708 1.508 11.157 1.00 94.69 125 SER A N 1
ATOM 1012 C CA . SER A 1 125 ? -12.029 1.852 12.550 1.00 94.69 125 SER A CA 1
ATOM 1013 C C . SER A 1 125 ? -13.348 2.619 12.730 1.00 94.69 125 SER A C 1
ATOM 1015 O O . SER A 1 125 ? -13.663 3.050 13.837 1.00 94.69 125 SER A O 1
ATOM 1017 N N . GLY A 1 126 ? -14.145 2.767 11.665 1.00 96.25 126 GLY A N 1
ATOM 1018 C CA . GLY A 1 126 ? -15.509 3.292 11.725 1.00 96.25 126 GLY A CA 1
ATOM 1019 C C . GLY A 1 126 ? -15.634 4.800 11.516 1.00 96.25 126 GLY A C 1
ATOM 1020 O O . GLY A 1 126 ? -16.741 5.326 11.619 1.00 96.25 126 GLY A O 1
ATOM 1021 N N . LEU A 1 127 ? -14.548 5.515 11.195 1.00 97.00 127 LEU A N 1
ATOM 1022 C CA . LEU A 1 127 ? -14.640 6.955 10.954 1.00 97.00 127 LEU A CA 1
ATOM 1023 C C . LEU A 1 127 ? -15.360 7.274 9.644 1.00 97.00 127 LEU A C 1
ATOM 1025 O O . LEU A 1 127 ? -15.120 6.681 8.587 1.00 97.00 127 LEU A O 1
ATOM 1029 N N . SER A 1 128 ? -16.169 8.328 9.691 1.00 97.06 128 SER A N 1
ATOM 1030 C CA . SER A 1 128 ? -16.759 8.934 8.506 1.00 97.06 128 SER A CA 1
ATOM 1031 C C . SER A 1 128 ? -15.697 9.621 7.639 1.00 97.06 128 SER A C 1
ATOM 1033 O O . SER A 1 128 ? -14.662 10.097 8.108 1.00 97.06 128 SER A O 1
ATOM 1035 N N . GLN A 1 129 ? -15.981 9.774 6.342 1.00 96.69 129 GLN A N 1
ATOM 1036 C CA . GLN A 1 129 ? -15.082 10.477 5.414 1.00 96.69 129 GLN A CA 1
ATOM 1037 C C . GLN A 1 129 ? -14.775 11.922 5.845 1.00 96.69 129 GLN A C 1
ATOM 1039 O O . GLN A 1 129 ? -13.706 12.445 5.535 1.00 96.69 129 GLN A O 1
ATOM 1044 N N . THR A 1 130 ? -15.704 12.572 6.550 1.00 96.12 130 THR A N 1
ATOM 1045 C CA . THR A 1 130 ? -15.512 13.925 7.083 1.00 96.12 130 THR A CA 1
ATOM 1046 C C . THR A 1 130 ? -14.498 13.927 8.227 1.00 96.12 130 THR A C 1
ATOM 1048 O O . THR A 1 130 ? -13.618 14.783 8.258 1.00 96.12 130 THR A O 1
ATOM 1051 N N . GLU A 1 131 ? -14.578 12.962 9.146 1.00 96.94 131 GLU A N 1
ATOM 1052 C CA . GLU A 1 131 ? -13.626 12.822 10.257 1.00 96.94 131 GLU A CA 1
ATOM 1053 C C . GLU A 1 131 ? -12.236 12.421 9.762 1.00 96.94 131 GLU A C 1
ATOM 1055 O O . GLU A 1 131 ? -11.240 12.997 10.197 1.00 96.94 131 GLU A O 1
ATOM 1060 N N . ILE A 1 132 ? -12.168 11.506 8.789 1.00 96.56 132 ILE A N 1
ATOM 1061 C CA . ILE A 1 132 ? -10.917 11.134 8.114 1.00 96.56 132 ILE A CA 1
ATOM 1062 C C . ILE A 1 132 ? -10.260 12.371 7.494 1.00 96.56 132 ILE A C 1
ATOM 1064 O O . ILE A 1 132 ? -9.061 12.585 7.664 1.00 96.56 132 ILE A O 1
ATOM 1068 N N . GLY A 1 133 ? -11.045 13.215 6.816 1.00 94.94 133 GLY A N 1
ATOM 1069 C CA . GLY A 1 133 ? -10.552 14.447 6.203 1.00 94.94 133 GLY A CA 1
ATOM 1070 C C . GLY A 1 133 ? -9.951 15.430 7.208 1.00 94.94 133 GLY A C 1
ATOM 1071 O O . GLY A 1 133 ? -8.940 16.063 6.918 1.00 94.94 133 GLY A O 1
ATOM 1072 N N . LYS A 1 134 ? -10.509 15.505 8.422 1.00 94.62 134 LYS A N 1
ATOM 1073 C CA . LYS A 1 134 ? -9.965 16.334 9.508 1.00 94.62 134 LYS A CA 1
ATOM 1074 C C . LYS A 1 134 ? -8.650 15.792 10.078 1.00 94.62 134 LYS A C 1
ATOM 1076 O O . LYS A 1 134 ? -7.815 16.585 10.495 1.00 94.62 134 LYS A O 1
ATOM 1081 N N . ARG A 1 135 ? -8.467 14.466 10.108 1.00 93.44 135 ARG A N 1
ATOM 1082 C CA . ARG A 1 135 ? -7.268 13.815 10.673 1.00 93.44 135 ARG A CA 1
ATOM 1083 C C . ARG A 1 135 ? -6.099 13.718 9.696 1.00 93.44 135 ARG A C 1
ATOM 1085 O O . ARG A 1 135 ? -4.953 13.662 10.128 1.00 93.44 135 ARG A O 1
ATOM 1092 N N . ILE A 1 136 ? -6.371 13.661 8.394 1.00 92.38 136 ILE A N 1
ATOM 1093 C CA . ILE A 1 136 ? -5.336 13.516 7.367 1.00 92.38 136 ILE A CA 1
ATOM 1094 C C . ILE A 1 136 ? -5.025 14.869 6.735 1.00 92.38 136 ILE A C 1
ATOM 1096 O O . ILE A 1 136 ? -5.904 15.537 6.189 1.00 92.38 136 ILE A O 1
ATOM 1100 N N . LEU A 1 137 ? -3.741 15.226 6.751 1.00 89.00 137 LEU A N 1
ATOM 1101 C CA . LEU A 1 137 ? -3.227 16.421 6.098 1.00 89.00 137 LEU A CA 1
ATOM 1102 C C . LEU A 1 137 ? -2.814 16.132 4.651 1.00 89.00 137 LEU A C 1
ATOM 1104 O O . LEU A 1 137 ? -2.280 15.070 4.321 1.00 89.00 137 LEU A O 1
ATOM 1108 N N . ASN A 1 138 ? -3.068 17.097 3.775 1.00 85.06 138 ASN A N 1
ATOM 1109 C CA . ASN A 1 138 ? -2.601 17.090 2.396 1.00 85.06 138 ASN A CA 1
ATOM 1110 C C . ASN A 1 138 ? -1.144 17.593 2.293 1.00 85.06 138 ASN A C 1
ATOM 1112 O O . ASN A 1 138 ? -0.519 17.965 3.283 1.00 85.06 138 ASN A O 1
ATOM 1116 N N . ALA A 1 139 ? -0.611 17.669 1.069 1.00 82.88 139 ALA A N 1
ATOM 1117 C CA . ALA A 1 139 ? 0.751 18.155 0.814 1.00 82.88 139 ALA A CA 1
ATOM 1118 C C . ALA A 1 139 ? 1.017 19.599 1.295 1.00 82.88 139 ALA A C 1
ATOM 1120 O O . ALA A 1 139 ? 2.167 19.975 1.489 1.00 82.88 139 ALA A O 1
ATOM 1121 N N . LYS A 1 140 ? -0.034 20.403 1.496 1.00 87.62 140 LYS A N 1
ATOM 1122 C CA . LYS A 1 140 ? 0.031 21.773 2.026 1.00 87.62 140 LYS A CA 1
ATOM 1123 C C . LYS A 1 140 ? -0.172 21.829 3.546 1.00 87.62 140 LYS A C 1
ATOM 1125 O O . LYS A 1 140 ? -0.427 22.906 4.071 1.00 87.62 140 LYS A O 1
ATOM 1130 N N . GLN A 1 141 ? -0.109 20.689 4.239 1.00 86.38 141 GLN A N 1
ATOM 1131 C CA . GLN A 1 141 ? -0.375 20.566 5.678 1.00 86.38 141 GLN A CA 1
ATO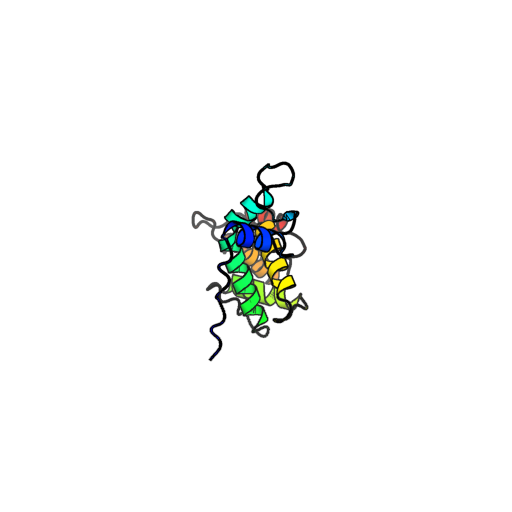M 1132 C C . GLN A 1 141 ? -1.782 21.030 6.089 1.00 86.38 141 GLN A C 1
ATOM 1134 O O . GLN A 1 141 ? -2.005 21.485 7.206 1.00 86.38 141 GLN A O 1
ATOM 1139 N N . GLN A 1 142 ? -2.752 20.910 5.179 1.00 90.12 142 GLN A N 1
ATOM 1140 C CA . GLN A 1 142 ? -4.141 21.285 5.430 1.00 90.12 142 GLN A CA 1
ATOM 1141 C C . GLN A 1 142 ? -5.035 20.046 5.514 1.00 90.12 142 GLN A C 1
ATOM 1143 O O . GLN A 1 142 ? -4.804 19.089 4.765 1.00 90.12 142 GLN A O 1
ATOM 1148 N N . PRO A 1 143 ? -6.091 20.073 6.347 1.00 93.19 143 PRO A N 1
ATOM 1149 C CA . PRO A 1 143 ? -7.107 19.031 6.361 1.00 93.19 143 PRO A CA 1
ATOM 1150 C C . PRO A 1 143 ? -7.684 18.767 4.969 1.00 93.19 143 PRO A C 1
ATOM 1152 O O . PRO A 1 143 ? -7.876 19.676 4.155 1.00 93.19 143 PRO A O 1
ATOM 1155 N N . MET A 1 144 ? -7.979 17.505 4.689 1.00 94.25 144 MET A N 1
ATOM 1156 C CA . MET A 1 144 ? -8.614 17.098 3.444 1.00 94.25 144 MET A CA 1
ATOM 1157 C C . MET A 1 144 ? -10.132 17.295 3.497 1.00 94.25 144 MET A C 1
ATOM 1159 O O . MET A 1 144 ? -10.785 17.091 4.518 1.00 94.25 144 MET A O 1
ATOM 1163 N N . THR A 1 145 ? -10.729 17.639 2.355 1.00 95.38 145 THR A N 1
ATOM 1164 C CA . THR A 1 145 ? -12.191 17.697 2.231 1.00 95.38 145 THR A CA 1
ATOM 1165 C C . THR A 1 145 ? -12.785 16.293 2.136 1.00 95.38 145 THR A C 1
ATOM 1167 O O . THR A 1 145 ? -12.154 15.368 1.615 1.00 95.38 145 THR A O 1
ATOM 1170 N N . ARG A 1 146 ? -14.046 16.134 2.558 1.00 96.25 146 ARG A N 1
ATOM 1171 C CA . ARG A 1 146 ? -14.801 14.875 2.417 1.00 96.25 146 ARG A CA 1
ATOM 1172 C C . ARG A 1 146 ? -14.770 14.346 0.978 1.00 96.25 146 ARG A C 1
ATOM 1174 O O . ARG A 1 146 ? -14.597 13.153 0.750 1.00 96.25 146 ARG A O 1
ATOM 1181 N N . GLN A 1 147 ? -14.904 15.238 -0.005 1.00 96.38 147 GLN A N 1
ATOM 1182 C CA . GLN A 1 147 ? -14.876 14.898 -1.428 1.00 96.38 147 GLN A CA 1
ATOM 1183 C C . GLN A 1 147 ? -13.501 14.377 -1.861 1.00 96.38 147 GLN A C 1
ATOM 1185 O O . GLN A 1 147 ? -13.433 13.421 -2.632 1.00 96.38 147 GLN A O 1
ATOM 1190 N N . ALA A 1 148 ? -12.410 14.971 -1.364 1.00 95.31 148 ALA A N 1
ATOM 1191 C CA . ALA A 1 148 ? -11.058 14.500 -1.653 1.00 95.31 148 ALA A CA 1
ATOM 1192 C C . ALA A 1 148 ? -10.815 13.102 -1.066 1.00 95.31 148 ALA A C 1
ATOM 1194 O O . ALA A 1 148 ? -10.279 12.241 -1.761 1.00 95.31 148 ALA A O 1
ATOM 1195 N N . VAL A 1 149 ? -11.277 12.854 0.165 1.00 96.94 149 VAL A N 1
ATOM 1196 C CA . VAL A 1 149 ? -11.233 11.524 0.798 1.00 96.94 149 VAL A CA 1
ATOM 1197 C C . VAL A 1 149 ? -12.032 10.507 -0.022 1.00 96.94 149 VAL A C 1
ATOM 1199 O O . VAL A 1 149 ? -11.515 9.442 -0.348 1.00 96.94 149 VAL A O 1
ATOM 1202 N N . SER A 1 150 ? -13.260 10.849 -0.422 1.00 97.19 150 SER A N 1
ATOM 1203 C CA . SER A 1 150 ? -14.113 9.978 -1.242 1.00 97.19 150 SER A CA 1
ATOM 1204 C C . SER A 1 150 ? -13.450 9.598 -2.570 1.00 97.19 150 SER A C 1
ATOM 1206 O O . SER A 1 150 ? -13.350 8.417 -2.903 1.00 97.19 150 SER A O 1
ATOM 1208 N N . LYS A 1 151 ? -12.905 10.582 -3.299 1.00 97.06 151 LYS A N 1
ATOM 1209 C CA . LYS A 1 151 ? -12.179 10.342 -4.558 1.00 97.06 151 LYS A CA 1
ATOM 1210 C C . LYS A 1 151 ? -10.934 9.481 -4.348 1.00 97.06 151 LYS A C 1
ATOM 1212 O O . LYS A 1 151 ? -10.675 8.577 -5.140 1.00 97.06 151 LYS A O 1
ATOM 1217 N N . ALA A 1 152 ? -10.168 9.745 -3.289 1.00 96.06 152 ALA A N 1
ATOM 1218 C CA . ALA A 1 152 ? -8.969 8.977 -2.978 1.00 96.06 152 ALA A CA 1
ATOM 1219 C C . ALA A 1 152 ? -9.309 7.508 -2.696 1.00 96.06 152 ALA A C 1
ATOM 1221 O O . ALA A 1 152 ? -8.716 6.633 -3.326 1.00 96.06 152 ALA A O 1
ATOM 1222 N N . LEU A 1 153 ? -10.304 7.247 -1.841 1.00 96.69 153 LEU A N 1
ATOM 1223 C CA . LEU A 1 153 ? -10.791 5.899 -1.535 1.00 96.69 153 LEU A CA 1
ATOM 1224 C C . LEU A 1 153 ? -11.345 5.186 -2.777 1.00 96.69 153 LEU A C 1
ATOM 1226 O O . LEU A 1 153 ? -11.013 4.028 -3.011 1.00 96.69 153 LEU A O 1
ATOM 1230 N N . GLY A 1 154 ? -12.123 5.884 -3.608 1.00 96.81 154 GLY A N 1
ATOM 1231 C CA . GLY A 1 154 ? -12.675 5.327 -4.848 1.00 96.81 154 GLY A CA 1
ATOM 1232 C C . GLY A 1 154 ? -11.617 4.965 -5.897 1.00 96.81 154 GLY A C 1
ATOM 1233 O O . GLY A 1 154 ? -11.860 4.110 -6.740 1.00 96.81 154 GLY A O 1
ATOM 1234 N N . SER A 1 155 ? -10.428 5.574 -5.835 1.00 96.88 155 SER A N 1
ATOM 1235 C CA . SER A 1 155 ? -9.307 5.257 -6.734 1.00 96.88 155 SER A CA 1
ATOM 1236 C C . SER A 1 155 ? -8.486 4.031 -6.314 1.00 96.88 155 SER A C 1
ATOM 1238 O O . SER A 1 155 ? -7.598 3.608 -7.055 1.00 96.88 155 SER A O 1
ATOM 1240 N N . ILE A 1 156 ? -8.713 3.498 -5.111 1.00 97.25 156 ILE A N 1
ATOM 1241 C CA . ILE A 1 156 ? -7.981 2.337 -4.599 1.00 97.25 156 ILE A CA 1
ATOM 1242 C C . ILE A 1 156 ? -8.560 1.074 -5.239 1.00 97.25 156 ILE A C 1
ATOM 1244 O O . ILE A 1 156 ? -9.776 0.872 -5.252 1.00 97.25 156 ILE A O 1
ATOM 1248 N N . ARG A 1 157 ? -7.680 0.209 -5.756 1.00 96.38 157 ARG A N 1
ATOM 1249 C CA . ARG A 1 157 ? -8.075 -1.094 -6.305 1.00 96.38 157 ARG A CA 1
ATOM 1250 C C . ARG A 1 157 ? -8.628 -1.992 -5.198 1.00 96.38 157 ARG A C 1
ATOM 1252 O O . ARG A 1 157 ? -8.080 -2.017 -4.101 1.00 96.38 157 ARG A O 1
ATOM 1259 N N . LYS A 1 158 ? -9.663 -2.773 -5.519 1.00 94.50 158 LYS A N 1
ATOM 1260 C CA . LYS A 1 158 ? -10.357 -3.664 -4.567 1.00 94.50 158 LYS A CA 1
ATOM 1261 C C . LYS A 1 158 ? -9.422 -4.646 -3.854 1.00 94.50 158 LYS A C 1
ATOM 1263 O O . LYS A 1 158 ? -9.656 -4.963 -2.699 1.00 94.50 158 LYS A O 1
ATOM 1268 N N . GLU A 1 159 ? -8.354 -5.075 -4.526 1.00 94.00 159 GLU A N 1
ATOM 1269 C CA . GLU A 1 159 ? -7.325 -5.968 -3.969 1.00 94.00 159 GLU A CA 1
ATOM 1270 C C . GLU A 1 159 ? -6.587 -5.399 -2.742 1.00 94.00 159 GLU A C 1
ATOM 1272 O O . GLU A 1 159 ? -5.942 -6.156 -2.028 1.00 94.00 159 GLU A O 1
ATOM 1277 N N . PHE A 1 160 ? -6.666 -4.086 -2.497 1.00 96.38 160 PHE A N 1
ATOM 1278 C CA . PHE A 1 160 ? -6.008 -3.411 -1.372 1.00 96.38 160 PHE A CA 1
ATOM 1279 C C . PHE A 1 160 ? -6.975 -2.942 -0.284 1.00 96.38 160 PHE A C 1
ATOM 1281 O O . PHE A 1 160 ? -6.570 -2.166 0.583 1.00 96.38 160 PHE A O 1
ATOM 1288 N N . TYR A 1 161 ? -8.249 -3.331 -0.355 1.00 94.19 161 TYR A N 1
ATOM 1289 C CA . TYR A 1 161 ? -9.202 -3.042 0.714 1.00 94.19 161 TYR A CA 1
ATOM 1290 C C . TYR A 1 161 ? -8.902 -3.904 1.943 1.00 94.19 161 TYR A C 1
ATOM 1292 O O . TYR A 1 161 ? -8.322 -4.981 1.822 1.00 94.19 161 TYR A O 1
ATOM 1300 N N . LEU A 1 162 ? -9.275 -3.375 3.108 1.00 91.62 162 LEU A N 1
ATOM 1301 C CA . LEU A 1 162 ? -9.159 -4.020 4.413 1.00 91.62 162 LEU A CA 1
ATOM 1302 C C . LEU A 1 162 ? -10.530 -4.485 4.904 1.00 91.62 162 LEU A C 1
ATOM 1304 O O . LEU A 1 162 ? -11.531 -3.846 4.493 1.00 91.62 162 LEU A O 1
#

Organism: Marinobacter nauticus (NCBI:txid2743)

Sequence (162 aa):
MATVAGQRINDVELEDRKKLELSHQYCEEHRPKLANGEWNPTYRQAKRSLTQFNIELTRLTHQCANRSKPHAMSGDELIDSYFFQLMLCLTLQSADKAELRNLARRMVDSKLSDTKKKMLVLKQSGLSQTEIGKRILNAKQQPMTRQAVSKALGSIRKEFYL

Radius of gyration: 22.56 Å; Cα contacts (8 Å, |Δi|>4): 159; chains: 1; bounding box: 72×52×48 Å

Mean predicted aligned error: 9.54 Å